Protein AF-A0A2V8XIR8-F1 (afdb_monomer_lite)

Foldseek 3Di:
DDLVCQPDPVLVVLLVLQVLCVVLPHEAEEDQQPDPVCQVVSCVSNVHHHPPDQDPDAYEYEYEAQAWEDFQPDPPPDDHSHYDYLVNVVVCCVPNVHQKYKTKHNNDDPDDPDDPQVRVVRSQVVCVVVQKFWKWQADNTIMIMIGNDPVSVVVSVVSVVVVPDDPVRMGGDPD

Sequence (175 aa):
MDEQWLGDSYDLVKRFWKKSLEPVAPLYAHPRFVPSTIRTHYTAVTTIPILDTRPHGRVGVLIDPDTGIPLPDSTATRATTKYASLLFIIELNKELHPEYIICFDQSFHRKHELSKEERREKKMTFLRERGIHSFYYVSHAPFLFAAQTTHILVSVLGCLISQGIPKSRFQSLDI

Secondary structure (DSSP, 8-state):
--GGGTTSHHHHHHHHHHHHHTTT--EEE-TTTS-GGGHHHHHHHH---B-SSPPSS--EEEE--SSB---TTSS--S--SSB--HHHHHHHHHHH--SEEEEE-----TT-SS-HHHHHHHHHHHHHTTT-EEEEE-SSS-EEEEESSHHHHHHHHHHHHHTT--GGGEEES--

pLDDT: mean 91.26, std 10.07, range [51.97, 98.69]

Radius of gyration: 14.96 Å; chains: 1; bounding box: 37×34×37 Å

Structure (mmCIF, N/CA/C/O backbone):
data_AF-A0A2V8XIR8-F1
#
_entry.id   AF-A0A2V8XIR8-F1
#
loop_
_atom_site.group_PDB
_atom_site.id
_atom_site.type_symbol
_atom_site.label_atom_id
_atom_site.label_alt_id
_atom_site.label_comp_id
_atom_site.label_asym_id
_atom_site.label_entity_id
_atom_site.label_seq_id
_atom_site.pdbx_PDB_ins_code
_atom_site.Cartn_x
_atom_site.Cartn_y
_atom_site.Cartn_z
_atom_site.occupancy
_atom_site.B_iso_or_equiv
_atom_site.auth_seq_id
_atom_site.auth_comp_id
_atom_site.auth_asym_id
_atom_site.auth_atom_id
_atom_site.pdbx_PDB_model_num
ATOM 1 N N . MET A 1 1 ? 14.480 0.052 -5.065 1.00 76.19 1 MET A N 1
ATOM 2 C CA . MET A 1 1 ? 14.467 -1.360 -4.656 1.00 76.19 1 MET A CA 1
ATOM 3 C C . MET A 1 1 ? 15.618 -2.020 -5.371 1.00 76.19 1 MET A C 1
ATOM 5 O O . MET A 1 1 ? 15.839 -1.679 -6.529 1.00 76.19 1 MET A O 1
ATOM 9 N N . ASP A 1 2 ? 16.365 -2.881 -4.692 1.00 78.06 2 ASP A N 1
ATOM 10 C CA . ASP A 1 2 ? 17.508 -3.591 -5.274 1.00 78.06 2 ASP A CA 1
ATOM 11 C C . ASP A 1 2 ? 17.204 -5.092 -5.293 1.00 78.06 2 ASP A C 1
ATOM 13 O O . ASP A 1 2 ? 16.539 -5.596 -4.387 1.00 78.06 2 ASP A O 1
ATOM 17 N N . GLU A 1 3 ? 17.669 -5.786 -6.327 1.00 81.50 3 GLU A N 1
ATOM 18 C CA . GLU A 1 3 ? 17.442 -7.214 -6.543 1.00 81.50 3 GLU A CA 1
ATOM 19 C C . GLU A 1 3 ? 17.977 -8.063 -5.388 1.00 81.50 3 GLU A C 1
ATOM 21 O O . GLU A 1 3 ? 17.332 -9.031 -4.996 1.00 81.50 3 GLU A O 1
ATOM 26 N N . GLN A 1 4 ? 19.094 -7.655 -4.777 1.00 85.50 4 GLN A N 1
ATOM 27 C CA . GLN A 1 4 ? 19.703 -8.374 -3.651 1.00 85.50 4 GLN A CA 1
ATOM 28 C C . GLN A 1 4 ? 18.807 -8.472 -2.402 1.00 85.50 4 GLN A C 1
ATOM 30 O O . GLN A 1 4 ? 19.089 -9.272 -1.513 1.00 85.50 4 GLN A O 1
ATOM 35 N N . TRP A 1 5 ? 17.756 -7.648 -2.309 1.00 83.06 5 TRP A N 1
ATOM 36 C CA . TRP A 1 5 ? 16.808 -7.653 -1.190 1.00 83.06 5 TRP A CA 1
ATOM 37 C C . TRP A 1 5 ? 15.519 -8.423 -1.496 1.00 83.06 5 TRP A C 1
ATOM 39 O O . TRP A 1 5 ? 14.693 -8.586 -0.601 1.00 83.06 5 TRP A O 1
ATOM 49 N N . LEU A 1 6 ? 15.329 -8.889 -2.736 1.00 89.25 6 LEU A N 1
ATOM 50 C CA . LEU A 1 6 ? 14.14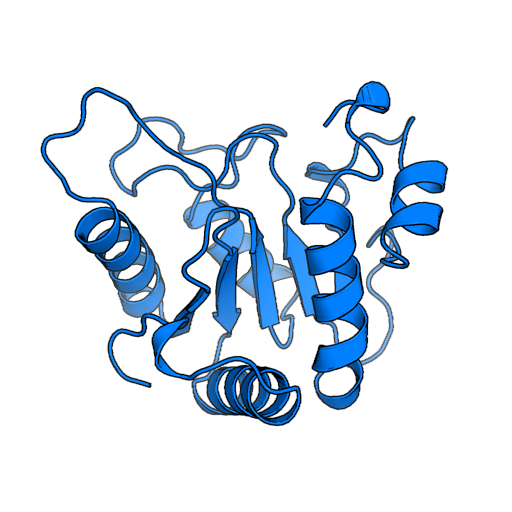8 -9.669 -3.095 1.00 89.25 6 LEU A CA 1
ATOM 51 C C . LEU A 1 6 ? 14.144 -11.021 -2.375 1.00 89.25 6 LEU A C 1
ATOM 53 O O . LEU A 1 6 ? 15.164 -11.700 -2.268 1.00 89.25 6 LEU A O 1
ATOM 57 N N . GLY A 1 7 ? 12.962 -11.437 -1.930 1.00 86.88 7 GLY A N 1
ATOM 58 C CA . GLY A 1 7 ? 12.768 -12.680 -1.182 1.00 86.88 7 GLY A CA 1
ATOM 59 C C . GLY A 1 7 ? 12.953 -12.526 0.324 1.00 86.88 7 GLY A C 1
ATOM 60 O O . GLY A 1 7 ? 12.976 -13.528 1.041 1.00 86.88 7 GLY A O 1
ATOM 61 N N . ASP A 1 8 ? 13.060 -11.292 0.817 1.00 88.88 8 ASP A N 1
ATOM 62 C CA . ASP A 1 8 ? 13.049 -11.025 2.245 1.00 88.88 8 ASP A CA 1
ATOM 63 C C . ASP A 1 8 ? 11.673 -11.306 2.883 1.00 88.88 8 ASP A C 1
ATOM 65 O O . ASP A 1 8 ? 10.675 -11.657 2.240 1.00 88.88 8 ASP A O 1
ATOM 69 N N . SER A 1 9 ? 11.607 -11.143 4.205 1.00 87.31 9 SER A N 1
ATOM 70 C CA . SER A 1 9 ? 10.359 -11.357 4.937 1.00 87.31 9 SER A CA 1
ATOM 71 C C . SER A 1 9 ? 9.222 -10.428 4.493 1.00 87.31 9 SER A C 1
ATOM 73 O O . SER A 1 9 ? 8.061 -10.795 4.651 1.00 87.31 9 SER A O 1
ATOM 75 N N . TYR A 1 10 ? 9.510 -9.248 3.936 1.00 89.81 10 TYR A N 1
ATOM 76 C CA . TYR A 1 10 ? 8.494 -8.275 3.536 1.00 89.81 10 TYR A CA 1
ATOM 77 C C . TYR A 1 10 ? 7.816 -8.689 2.237 1.00 89.81 10 TYR A C 1
ATOM 79 O O . TYR A 1 10 ? 6.605 -8.510 2.103 1.00 89.81 10 TYR A O 1
ATOM 87 N N . ASP A 1 11 ? 8.544 -9.317 1.320 1.00 92.88 11 ASP A N 1
ATOM 88 C CA . ASP A 1 11 ? 7.971 -9.853 0.087 1.00 92.88 11 ASP A CA 1
ATOM 89 C C . ASP A 1 11 ? 6.980 -10.996 0.343 1.00 92.88 11 ASP A C 1
ATOM 91 O O . ASP A 1 11 ? 5.950 -11.093 -0.333 1.00 92.88 11 ASP A O 1
ATOM 95 N N . LEU A 1 12 ? 7.214 -11.809 1.379 1.00 92.50 12 LEU A N 1
ATOM 96 C CA . LEU A 1 12 ? 6.242 -12.813 1.826 1.00 92.50 12 LEU A CA 1
ATOM 97 C C . LEU A 1 12 ? 4.957 -12.165 2.355 1.00 92.50 12 LEU A C 1
ATOM 99 O O . LEU A 1 12 ? 3.859 -12.651 2.069 1.00 92.50 12 LEU A O 1
ATOM 103 N N . VAL A 1 13 ? 5.072 -11.043 3.072 1.00 95.25 13 VAL A N 1
ATOM 104 C CA . VAL A 1 13 ? 3.907 -10.269 3.525 1.00 95.25 13 VAL A CA 1
ATOM 105 C C . VAL A 1 13 ? 3.152 -9.688 2.321 1.00 95.25 13 VAL A C 1
ATOM 107 O O . VAL A 1 13 ? 1.929 -9.800 2.260 1.00 95.25 13 VAL A O 1
ATOM 110 N N . LYS A 1 14 ? 3.848 -9.144 1.314 1.00 96.38 14 LYS A N 1
ATOM 111 C CA . LYS A 1 14 ? 3.224 -8.639 0.074 1.00 96.38 14 LYS A CA 1
ATOM 112 C C . LYS A 1 14 ? 2.462 -9.743 -0.663 1.00 96.38 14 LYS A C 1
ATOM 114 O O . LYS A 1 14 ? 1.309 -9.547 -1.049 1.00 96.38 14 LYS A O 1
ATOM 119 N N . ARG A 1 15 ? 3.059 -10.932 -0.789 1.00 96.75 15 ARG A N 1
ATOM 120 C CA . ARG A 1 15 ? 2.397 -12.114 -1.364 1.00 96.75 15 ARG A CA 1
ATOM 121 C C . ARG A 1 15 ? 1.148 -12.509 -0.581 1.00 96.75 15 ARG A C 1
ATOM 123 O O . ARG A 1 15 ? 0.122 -12.845 -1.176 1.00 96.75 15 ARG A O 1
ATOM 130 N N . PHE A 1 16 ? 1.215 -12.446 0.745 1.00 97.06 16 PHE A N 1
ATOM 131 C CA . PHE A 1 16 ? 0.061 -12.678 1.601 1.00 97.06 16 PHE A CA 1
ATOM 132 C C . PHE A 1 16 ? -1.039 -11.627 1.379 1.00 97.06 16 PHE A C 1
ATOM 134 O O . PHE A 1 16 ? -2.199 -12.014 1.242 1.00 97.06 16 PHE A O 1
ATOM 141 N N . TRP A 1 17 ? -0.710 -10.335 1.253 1.00 97.75 17 TRP A N 1
ATOM 142 C CA . TRP A 1 17 ? -1.689 -9.291 0.911 1.00 97.75 17 TRP A CA 1
ATOM 143 C C . TRP A 1 17 ? -2.385 -9.573 -0.414 1.00 97.75 17 TRP A C 1
ATOM 145 O O . TRP A 1 17 ? -3.612 -9.544 -0.475 1.00 97.75 17 TRP A O 1
ATOM 155 N N . LYS A 1 18 ? -1.613 -9.914 -1.452 1.00 97.88 18 LYS A N 1
ATOM 156 C CA . LYS A 1 18 ? -2.143 -10.261 -2.775 1.00 97.88 18 LYS A CA 1
ATOM 157 C C . LYS A 1 18 ? -3.171 -11.382 -2.695 1.00 97.88 18 LYS A C 1
ATOM 159 O O . LYS A 1 18 ? -4.246 -11.257 -3.268 1.00 97.88 18 LYS A O 1
ATOM 164 N N . LYS A 1 19 ? -2.848 -12.467 -1.987 1.00 97.88 19 LYS A N 1
ATOM 165 C CA . LYS A 1 19 ? -3.747 -13.620 -1.843 1.00 97.88 19 LYS A CA 1
ATOM 166 C C . LYS A 1 19 ? -4.978 -13.286 -0.998 1.00 97.88 19 LYS A C 1
ATOM 168 O O . LYS A 1 19 ? -6.088 -13.659 -1.351 1.00 97.88 19 LYS A O 1
ATOM 173 N N . SER A 1 20 ? -4.782 -12.590 0.117 1.00 97.94 20 SER A N 1
ATOM 174 C CA . SER A 1 20 ? -5.845 -12.336 1.098 1.00 97.94 20 SER A CA 1
ATOM 175 C C . SER A 1 20 ? -6.906 -11.361 0.596 1.00 97.94 20 SER A C 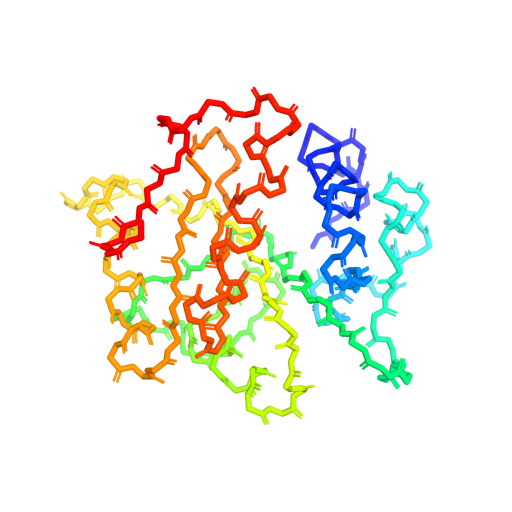1
ATOM 177 O O . SER A 1 20 ? -8.041 -11.404 1.061 1.00 97.94 20 SER A O 1
ATOM 179 N N . LEU A 1 21 ? -6.538 -10.473 -0.330 1.00 98.31 21 LEU A N 1
ATOM 180 C CA . LEU A 1 21 ? -7.400 -9.393 -0.815 1.00 98.31 21 LEU A CA 1
ATOM 181 C C . LEU A 1 21 ? -7.953 -9.628 -2.223 1.00 98.31 21 LEU A C 1
ATOM 183 O O . LEU A 1 21 ? -8.727 -8.808 -2.712 1.00 98.31 21 LEU A O 1
ATOM 187 N N . GLU A 1 22 ? -7.642 -10.774 -2.833 1.00 96.56 22 GLU A N 1
ATOM 188 C CA . GLU A 1 22 ? -8.189 -11.204 -4.124 1.00 96.56 22 GLU A CA 1
ATOM 189 C C . GLU A 1 22 ? -9.732 -11.131 -4.199 1.00 96.56 22 GLU A C 1
ATOM 191 O O . GLU A 1 22 ? -10.236 -10.665 -5.224 1.00 96.56 22 GLU A O 1
ATOM 196 N N . PRO A 1 23 ? -10.505 -11.462 -3.137 1.00 96.81 23 PRO A N 1
ATOM 197 C CA . PRO A 1 23 ? -11.962 -11.285 -3.151 1.00 96.81 23 PRO A CA 1
ATOM 198 C C . PRO A 1 23 ? -12.439 -9.824 -3.255 1.00 96.81 23 PRO A C 1
ATOM 200 O O . PRO A 1 23 ? -13.557 -9.575 -3.714 1.00 96.81 23 PRO A O 1
ATOM 203 N N . VAL A 1 24 ? -11.621 -8.855 -2.825 1.00 97.50 24 VAL A N 1
ATOM 204 C CA . VAL A 1 24 ? -11.939 -7.418 -2.895 1.00 97.50 24 VAL A CA 1
ATOM 205 C C . VAL A 1 24 ? -11.581 -6.884 -4.280 1.00 97.50 24 VAL A C 1
ATOM 207 O O . VAL A 1 24 ? -12.450 -6.383 -4.998 1.00 97.50 24 VAL A O 1
ATOM 210 N N . ALA A 1 25 ? -10.309 -7.022 -4.659 1.00 97.69 25 ALA A N 1
ATOM 211 C CA . ALA A 1 25 ? -9.795 -6.703 -5.983 1.00 97.69 25 ALA A CA 1
ATOM 212 C C . ALA A 1 25 ? -8.422 -7.365 -6.203 1.00 97.69 25 ALA A C 1
ATOM 214 O O . ALA A 1 25 ? -7.643 -7.489 -5.259 1.00 97.69 25 ALA A O 1
ATOM 215 N N . PRO A 1 26 ? -8.056 -7.725 -7.444 1.00 97.69 26 PRO A N 1
ATOM 216 C CA . PRO A 1 26 ? -6.693 -8.137 -7.758 1.00 97.69 26 PRO A CA 1
ATOM 217 C C . PRO A 1 26 ? -5.679 -7.019 -7.469 1.00 97.69 26 PRO A C 1
ATOM 219 O O . PRO A 1 26 ? -5.893 -5.863 -7.842 1.00 97.69 26 PRO A O 1
ATOM 222 N N . LEU A 1 27 ? -4.568 -7.371 -6.816 1.00 98.50 27 LEU A N 1
ATOM 223 C CA . LEU A 1 27 ? -3.508 -6.438 -6.427 1.00 98.50 27 LEU A CA 1
ATOM 224 C C . LEU A 1 27 ? -2.426 -6.328 -7.508 1.00 98.50 27 LEU A C 1
ATOM 226 O O . LEU A 1 27 ? -1.882 -7.346 -7.932 1.00 98.50 27 LEU A O 1
ATOM 230 N N . TYR A 1 28 ? -2.060 -5.098 -7.870 1.00 98.44 28 TYR A N 1
ATOM 231 C CA . TYR A 1 28 ? -0.972 -4.785 -8.801 1.00 98.44 28 TYR A CA 1
ATOM 232 C C . TYR A 1 28 ? 0.051 -3.848 -8.158 1.00 98.44 28 TYR A C 1
ATOM 234 O O . TYR A 1 28 ? -0.323 -2.949 -7.411 1.00 98.44 28 TYR A O 1
ATOM 242 N N . ALA A 1 29 ? 1.334 -4.004 -8.472 1.00 98.06 29 ALA A N 1
ATOM 243 C CA . ALA A 1 29 ? 2.383 -3.106 -8.000 1.00 98.06 29 ALA A CA 1
ATOM 244 C C . ALA A 1 29 ? 2.537 -1.905 -8.936 1.00 98.06 29 ALA A C 1
ATOM 246 O O . ALA A 1 29 ? 2.596 -2.044 -10.160 1.00 98.06 29 ALA A O 1
ATOM 247 N N . HIS A 1 30 ? 2.627 -0.710 -8.360 1.00 97.12 30 HIS A N 1
ATOM 248 C CA . HIS A 1 30 ? 2.767 0.511 -9.131 1.00 97.12 30 HIS A CA 1
ATOM 249 C C . HIS A 1 30 ? 4.174 0.609 -9.763 1.00 97.12 30 HIS A C 1
ATOM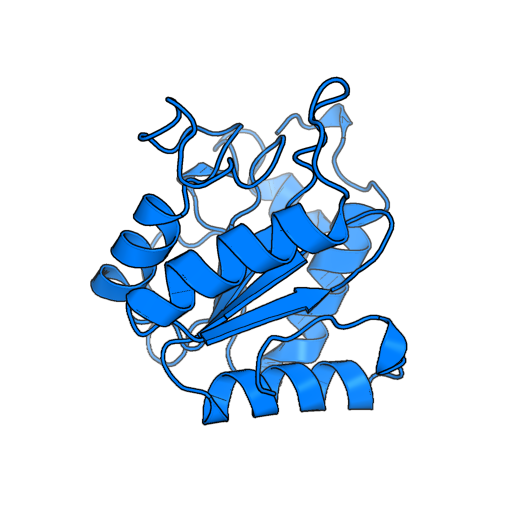 251 O O . HIS A 1 30 ? 5.177 0.598 -9.037 1.00 97.12 30 HIS A O 1
ATOM 257 N N . PRO A 1 31 ? 4.288 0.801 -11.094 1.00 95.62 31 PRO A N 1
ATOM 258 C CA . PRO A 1 31 ? 5.548 0.682 -11.837 1.00 95.62 31 PRO A CA 1
ATOM 259 C C . PRO A 1 31 ? 6.643 1.663 -11.404 1.00 95.62 31 PRO A C 1
ATOM 261 O O . PRO A 1 31 ? 7.823 1.389 -11.611 1.00 95.62 31 PRO A O 1
ATOM 264 N N . ARG A 1 32 ? 6.277 2.802 -10.797 1.00 93.94 32 ARG A N 1
ATOM 265 C CA . ARG A 1 32 ? 7.234 3.801 -10.281 1.00 93.94 32 ARG A CA 1
ATOM 266 C C . ARG A 1 32 ? 8.150 3.252 -9.183 1.00 93.94 32 ARG A C 1
ATOM 268 O O . ARG A 1 32 ? 9.264 3.744 -9.049 1.00 93.94 32 ARG A O 1
ATOM 275 N N . PHE A 1 33 ? 7.681 2.292 -8.389 1.00 94.19 33 PHE A N 1
ATOM 276 C CA . PHE A 1 33 ? 8.408 1.813 -7.207 1.00 94.19 33 PHE A CA 1
ATOM 277 C C . PHE A 1 33 ? 9.106 0.470 -7.438 1.00 94.19 33 PHE A C 1
ATOM 279 O O . PHE A 1 33 ? 9.898 0.043 -6.606 1.00 94.19 33 PHE A O 1
ATOM 286 N N . VAL A 1 34 ? 8.887 -0.148 -8.603 1.00 93.94 34 VAL A N 1
ATOM 287 C CA . VAL A 1 34 ? 9.554 -1.387 -9.012 1.00 93.94 34 VAL A CA 1
ATOM 288 C C . VAL A 1 34 ? 10.378 -1.115 -10.279 1.00 93.94 34 VAL A C 1
ATOM 290 O O . VAL A 1 34 ? 9.805 -1.030 -11.377 1.00 93.94 34 VAL A O 1
ATOM 293 N N . PRO A 1 35 ? 11.712 -0.946 -10.155 1.00 92.62 35 PRO A N 1
ATOM 294 C CA . PRO A 1 35 ? 12.602 -0.718 -11.291 1.00 92.62 35 PRO A CA 1
ATOM 295 C C . PRO A 1 35 ? 12.409 -1.760 -12.391 1.00 92.62 35 PRO A C 1
ATOM 297 O O . PRO A 1 35 ? 12.274 -2.948 -12.104 1.00 92.62 35 PRO A O 1
ATOM 300 N N . SER A 1 36 ? 12.415 -1.325 -13.655 1.00 94.06 36 SER A N 1
ATOM 301 C CA . SER A 1 36 ? 12.148 -2.195 -14.811 1.00 94.06 36 SER A CA 1
ATOM 302 C C . SER A 1 36 ? 13.054 -3.424 -14.862 1.00 94.06 36 SER A C 1
ATOM 304 O O . SER A 1 36 ? 12.586 -4.502 -15.215 1.00 94.06 36 SER A O 1
ATOM 306 N N . THR A 1 37 ? 14.310 -3.277 -14.438 1.00 94.25 37 THR A N 1
ATOM 307 C CA . THR A 1 37 ? 15.322 -4.339 -14.404 1.00 94.25 37 THR A CA 1
ATOM 308 C C . THR A 1 37 ? 14.970 -5.501 -13.477 1.00 94.25 37 THR A C 1
ATOM 310 O O . THR A 1 37 ? 15.433 -6.607 -13.723 1.00 94.25 37 THR A O 1
ATOM 313 N N . ILE A 1 38 ? 14.136 -5.285 -12.451 1.00 93.94 38 ILE A N 1
ATOM 314 C CA . ILE A 1 38 ? 13.822 -6.310 -11.440 1.00 93.94 38 ILE A CA 1
ATOM 315 C C . ILE A 1 38 ? 12.373 -6.806 -11.489 1.00 93.94 38 ILE A C 1
ATOM 317 O O . ILE A 1 38 ? 12.003 -7.683 -10.715 1.00 93.94 38 ILE A O 1
ATOM 321 N N . ARG A 1 39 ? 11.525 -6.265 -12.374 1.00 95.62 39 ARG A N 1
ATOM 322 C CA . ARG A 1 39 ? 10.074 -6.547 -12.388 1.00 95.62 39 ARG A CA 1
ATOM 323 C C . ARG A 1 39 ? 9.737 -8.029 -12.520 1.00 95.62 39 ARG A C 1
ATOM 325 O O . ARG A 1 39 ? 8.804 -8.492 -11.866 1.00 95.62 39 ARG A O 1
ATOM 332 N N . THR A 1 40 ? 10.494 -8.767 -13.331 1.00 95.69 40 THR A N 1
ATOM 333 C CA . THR A 1 40 ? 10.305 -10.213 -13.512 1.00 95.69 40 THR A CA 1
ATOM 334 C C . THR A 1 40 ? 10.556 -10.965 -12.206 1.00 95.69 40 THR A C 1
ATOM 336 O O . THR A 1 40 ? 9.688 -11.714 -11.762 1.00 95.69 40 THR A O 1
ATOM 339 N N . HIS A 1 41 ? 11.689 -10.714 -11.543 1.00 95.88 41 HIS A N 1
ATOM 340 C CA . HIS A 1 41 ? 12.019 -11.340 -10.260 1.00 95.88 41 HIS A CA 1
ATOM 341 C C . HIS A 1 41 ? 11.066 -10.898 -9.145 1.00 95.88 41 HIS A C 1
ATOM 343 O O . HIS A 1 41 ? 10.555 -11.737 -8.406 1.00 95.88 41 HIS A O 1
ATOM 349 N N . TYR A 1 42 ? 10.730 -9.607 -9.086 1.00 96.19 42 TYR A N 1
ATOM 350 C CA . TYR A 1 42 ? 9.738 -9.069 -8.157 1.00 96.19 42 TYR A CA 1
ATOM 351 C C . TYR A 1 42 ? 8.394 -9.794 -8.281 1.00 96.19 42 TYR A C 1
ATOM 353 O O . TYR A 1 42 ? 7.834 -10.256 -7.285 1.00 96.19 42 TYR A O 1
ATOM 361 N N . THR A 1 43 ? 7.890 -9.936 -9.510 1.00 97.06 43 THR A N 1
ATOM 362 C CA . THR A 1 43 ? 6.622 -10.621 -9.785 1.00 97.06 43 THR A CA 1
ATOM 363 C C . THR A 1 43 ? 6.719 -12.104 -9.436 1.00 97.06 43 THR A C 1
ATOM 365 O O . THR A 1 43 ? 5.785 -12.649 -8.858 1.00 97.06 43 THR A O 1
ATOM 368 N N . ALA A 1 44 ? 7.842 -12.766 -9.727 1.00 96.00 44 ALA A N 1
ATOM 369 C CA . ALA A 1 44 ? 8.038 -14.176 -9.393 1.00 96.00 44 ALA A CA 1
ATOM 370 C C . ALA A 1 44 ? 8.006 -14.429 -7.873 1.00 96.00 44 ALA A C 1
ATOM 372 O O . ALA A 1 44 ? 7.376 -15.386 -7.419 1.00 96.00 44 ALA A O 1
ATOM 373 N N . VAL A 1 45 ? 8.632 -13.553 -7.081 1.00 95.31 45 VAL A N 1
ATOM 374 C CA . VAL A 1 45 ? 8.695 -13.675 -5.616 1.00 95.31 45 VAL A CA 1
ATOM 375 C C . VAL A 1 45 ? 7.362 -13.297 -4.965 1.00 95.31 45 VAL A C 1
ATOM 377 O O . VAL A 1 45 ? 6.786 -14.077 -4.198 1.00 95.31 45 VAL A O 1
ATOM 380 N N . THR A 1 46 ? 6.849 -12.104 -5.273 1.00 96.62 46 THR A N 1
ATOM 381 C CA . THR A 1 46 ? 5.658 -11.541 -4.614 1.00 96.62 46 THR A CA 1
ATOM 382 C C . THR A 1 46 ? 4.354 -12.081 -5.190 1.00 96.62 46 THR A C 1
ATOM 384 O O . THR A 1 46 ? 3.315 -12.024 -4.535 1.00 96.62 46 THR A O 1
ATOM 387 N N . THR A 1 47 ? 4.383 -12.623 -6.411 1.00 97.56 47 THR A N 1
ATOM 388 C CA . THR A 1 47 ? 3.212 -12.971 -7.237 1.00 97.56 47 THR A CA 1
ATOM 389 C C . THR A 1 47 ? 2.329 -11.774 -7.614 1.00 97.56 47 THR A C 1
ATOM 391 O O . THR A 1 47 ? 1.200 -11.967 -8.070 1.00 97.56 47 THR A O 1
ATOM 394 N N . ILE A 1 48 ? 2.823 -10.546 -7.417 1.00 98.00 48 ILE A N 1
ATOM 395 C CA . ILE A 1 48 ? 2.111 -9.303 -7.718 1.00 98.00 48 ILE A CA 1
ATOM 396 C C . ILE A 1 48 ? 2.529 -8.815 -9.112 1.00 98.00 48 ILE A C 1
ATOM 398 O O . ILE A 1 48 ? 3.695 -8.466 -9.296 1.00 98.00 48 ILE A O 1
ATOM 402 N N . PRO A 1 49 ? 1.609 -8.764 -10.091 1.00 97.50 49 PRO A N 1
ATOM 403 C CA . PRO A 1 49 ? 1.898 -8.207 -11.409 1.00 97.50 49 PRO A CA 1
ATOM 404 C C . PRO A 1 49 ? 2.144 -6.692 -11.354 1.00 97.50 49 PRO A C 1
ATOM 406 O O . PRO A 1 49 ? 1.598 -5.984 -10.505 1.00 97.50 49 PRO A O 1
ATOM 409 N N . ILE A 1 50 ? 2.933 -6.177 -12.298 1.00 97.69 50 ILE A N 1
ATOM 410 C CA . ILE A 1 50 ? 3.177 -4.737 -12.450 1.00 97.69 50 ILE A CA 1
ATOM 411 C C . ILE A 1 50 ? 2.011 -4.078 -13.191 1.00 97.69 50 ILE A C 1
ATOM 413 O O . ILE A 1 50 ? 1.528 -4.596 -14.197 1.00 97.69 50 ILE A O 1
ATOM 417 N N . LEU A 1 51 ? 1.569 -2.915 -12.709 1.00 96.44 51 LEU A N 1
ATOM 418 C CA . LEU A 1 51 ? 0.504 -2.128 -13.329 1.00 96.44 51 LEU A CA 1
ATOM 419 C C . LEU A 1 51 ? 1.031 -1.304 -14.516 1.00 96.44 51 LEU A C 1
ATOM 421 O O . LEU A 1 51 ? 1.111 -0.080 -14.441 1.00 96.44 51 LEU A O 1
ATOM 425 N N . ASP A 1 52 ? 1.417 -1.968 -15.605 1.00 89.44 52 ASP A N 1
ATOM 426 C CA . ASP A 1 52 ? 1.873 -1.286 -16.828 1.00 89.44 52 ASP A CA 1
ATOM 427 C C . ASP A 1 52 ? 0.709 -0.723 -17.654 1.00 89.44 52 ASP A C 1
ATOM 429 O O . ASP A 1 52 ? 0.818 0.327 -18.283 1.00 89.44 52 ASP A O 1
ATOM 433 N N . THR A 1 53 ? -0.433 -1.406 -17.641 1.00 87.94 53 THR A N 1
ATOM 434 C CA . THR A 1 53 ? -1.680 -0.950 -18.262 1.00 87.94 53 THR A CA 1
ATOM 435 C C . THR A 1 53 ? -2.819 -1.225 -17.294 1.00 87.94 53 THR A C 1
ATOM 437 O O . THR A 1 53 ? -2.842 -2.281 -16.661 1.00 87.94 53 THR A O 1
ATOM 440 N N . ARG A 1 54 ? -3.757 -0.280 -17.142 1.00 86.12 54 ARG A N 1
ATOM 441 C CA . ARG A 1 54 ? -4.894 -0.460 -16.229 1.00 86.12 54 ARG A CA 1
ATOM 442 C C . ARG A 1 54 ? -5.781 -1.600 -16.749 1.00 86.12 54 ARG A C 1
ATOM 444 O O . ARG A 1 54 ? -6.336 -1.459 -17.840 1.00 86.12 54 ARG A O 1
ATOM 451 N N . PRO A 1 55 ? -5.927 -2.709 -16.006 1.00 88.19 55 PRO A N 1
ATOM 452 C CA . PRO A 1 55 ? -6.781 -3.811 -16.422 1.00 88.19 55 PRO A CA 1
ATOM 453 C C . PRO A 1 55 ? -8.257 -3.412 -16.316 1.00 88.19 55 PRO A C 1
ATOM 455 O O . PRO A 1 55 ? -8.621 -2.449 -15.633 1.00 88.19 55 PRO A O 1
ATOM 458 N N . HIS A 1 56 ? -9.123 -4.171 -16.984 1.00 88.19 56 HIS A N 1
ATOM 459 C CA . HIS A 1 56 ? -10.565 -4.003 -16.842 1.00 88.19 56 HIS A CA 1
ATOM 460 C C . HIS A 1 56 ? -11.040 -4.465 -15.457 1.00 88.19 56 HIS A C 1
ATOM 462 O O . HIS A 1 56 ? -10.584 -5.482 -14.937 1.00 88.19 56 HIS A O 1
ATOM 468 N N . GLY A 1 57 ? -12.010 -3.744 -14.892 1.00 91.94 57 GLY A N 1
ATOM 469 C CA . GLY A 1 57 ? -12.640 -4.090 -13.620 1.00 91.94 57 GLY A CA 1
ATOM 470 C C . GLY A 1 57 ? -11.968 -3.466 -12.396 1.00 91.94 57 GLY A C 1
ATOM 471 O O . GLY A 1 57 ? -11.378 -2.388 -12.466 1.00 91.94 57 GLY A O 1
ATOM 472 N N . ARG A 1 58 ? -12.139 -4.137 -11.253 1.00 95.62 58 ARG A N 1
ATOM 473 C CA . ARG A 1 58 ? -11.663 -3.692 -9.938 1.00 95.62 58 ARG A CA 1
ATOM 474 C C . ARG A 1 58 ? -10.161 -3.911 -9.811 1.00 95.62 58 ARG A C 1
ATOM 476 O O . ARG A 1 58 ? -9.658 -4.947 -10.236 1.00 95.62 58 ARG A O 1
ATOM 483 N N . VAL A 1 59 ? -9.460 -2.964 -9.191 1.00 97.12 59 VAL A N 1
ATOM 484 C CA . VAL A 1 59 ? -8.009 -3.047 -8.971 1.00 97.12 59 VAL A CA 1
ATOM 485 C C . VAL A 1 59 ? -7.633 -2.575 -7.576 1.00 97.12 59 VAL A C 1
ATOM 487 O O . VAL A 1 59 ? -8.131 -1.556 -7.107 1.00 97.12 59 VAL A O 1
ATOM 490 N N . GLY A 1 60 ? -6.728 -3.302 -6.931 1.00 98.31 60 GLY A N 1
ATOM 491 C CA . GLY A 1 60 ? -5.951 -2.822 -5.796 1.00 98.31 60 GLY A CA 1
ATOM 492 C C . GLY A 1 60 ? -4.557 -2.408 -6.262 1.00 98.31 60 GLY A C 1
ATOM 493 O O . GLY A 1 60 ? -4.005 -3.017 -7.182 1.00 98.31 60 GLY A O 1
ATOM 494 N N . VAL A 1 61 ? -3.964 -1.396 -5.628 1.00 98.50 61 VAL A N 1
ATOM 495 C CA . VAL A 1 61 ? -2.617 -0.921 -5.985 1.00 98.50 61 VAL A CA 1
ATOM 496 C C . VAL A 1 61 ? -1.669 -1.002 -4.796 1.00 98.50 61 VAL A C 1
ATOM 498 O O . VAL A 1 61 ? -1.942 -0.454 -3.734 1.00 98.50 61 VAL A O 1
ATOM 501 N N . LEU A 1 62 ? -0.528 -1.657 -4.986 1.00 98.50 62 LEU A N 1
ATOM 502 C CA . LEU A 1 62 ? 0.595 -1.670 -4.060 1.00 98.50 62 LEU A CA 1
ATOM 503 C C . LEU A 1 62 ? 1.612 -0.595 -4.461 1.00 98.50 62 LEU A C 1
ATOM 505 O O . LEU A 1 62 ? 2.123 -0.575 -5.581 1.00 98.50 62 LEU A O 1
ATOM 509 N N . ILE A 1 63 ? 1.941 0.268 -3.512 1.00 97.50 63 ILE A N 1
ATOM 510 C CA . ILE A 1 63 ? 3.030 1.234 -3.567 1.00 97.50 63 ILE A CA 1
ATOM 511 C C . ILE A 1 63 ? 4.146 0.709 -2.660 1.00 97.50 63 ILE A C 1
ATOM 513 O O . ILE A 1 63 ? 3.961 0.566 -1.452 1.00 97.50 63 ILE A O 1
ATOM 517 N N . ASP A 1 64 ? 5.301 0.408 -3.246 1.00 94.75 64 ASP A N 1
ATOM 518 C CA . ASP A 1 64 ? 6.382 -0.317 -2.565 1.00 94.75 64 ASP A CA 1
ATOM 519 C C . ASP A 1 64 ? 7.698 0.485 -2.541 1.00 94.75 64 ASP A C 1
ATOM 521 O O . ASP A 1 64 ? 8.675 0.102 -3.184 1.00 94.75 64 ASP A O 1
ATOM 525 N N . PRO A 1 65 ? 7.712 1.671 -1.903 1.00 92.69 65 PRO A N 1
ATOM 526 C CA . PRO A 1 65 ? 8.885 2.536 -1.873 1.00 92.69 65 PRO A CA 1
ATOM 527 C C . PRO A 1 65 ? 10.000 1.947 -1.000 1.00 92.69 65 PRO A C 1
ATOM 529 O O . PRO A 1 65 ? 9.724 1.284 -0.008 1.00 92.69 65 PRO A O 1
ATOM 532 N N . ASP A 1 66 ? 11.261 2.289 -1.279 1.00 86.88 66 ASP A N 1
ATOM 533 C CA . ASP A 1 66 ? 12.400 1.727 -0.519 1.00 86.88 66 ASP A CA 1
ATOM 534 C C . ASP A 1 66 ? 12.403 2.097 0.964 1.00 86.88 66 ASP A C 1
ATOM 536 O O . ASP A 1 66 ? 13.013 1.413 1.780 1.00 86.88 66 ASP A O 1
ATOM 540 N N . THR A 1 67 ? 11.801 3.231 1.321 1.00 86.56 67 THR A N 1
ATOM 541 C CA . THR A 1 67 ? 11.795 3.728 2.699 1.00 86.56 67 THR A CA 1
ATOM 542 C C . THR A 1 67 ? 10.390 3.848 3.253 1.00 86.56 67 THR A C 1
ATOM 544 O O . THR A 1 67 ? 10.148 3.408 4.369 1.00 86.56 67 THR A O 1
ATOM 547 N N . GLY A 1 68 ? 9.451 4.451 2.529 1.00 91.56 68 GLY A N 1
ATOM 548 C CA . GLY A 1 68 ? 8.078 4.563 3.014 1.00 91.56 68 GLY A CA 1
ATOM 549 C C . GLY A 1 68 ? 7.423 5.895 2.715 1.00 91.56 68 GLY A C 1
ATOM 550 O O . GLY A 1 68 ? 7.684 6.529 1.692 1.00 91.56 68 GLY A O 1
ATOM 551 N N . ILE A 1 69 ? 6.575 6.327 3.643 1.00 92.12 69 ILE A N 1
ATOM 552 C CA . ILE A 1 69 ? 5.734 7.510 3.485 1.00 92.12 69 ILE A CA 1
ATOM 553 C C . ILE A 1 69 ? 6.309 8.634 4.349 1.00 92.12 69 ILE A C 1
ATOM 555 O O . ILE A 1 69 ? 6.378 8.476 5.568 1.00 92.12 69 ILE A O 1
ATOM 559 N N . PRO A 1 70 ? 6.726 9.776 3.789 1.00 90.31 70 PRO A N 1
ATOM 560 C CA . PRO A 1 70 ? 7.148 10.922 4.587 1.00 90.31 70 PRO A CA 1
ATOM 561 C C . PRO A 1 70 ? 6.016 11.465 5.477 1.00 90.31 70 PRO A C 1
ATOM 563 O O . PRO A 1 70 ? 4.838 11.187 5.254 1.00 90.31 70 PRO A O 1
ATOM 566 N N . LEU A 1 71 ? 6.357 12.266 6.491 1.00 88.81 71 LEU A N 1
ATOM 567 C CA . LEU A 1 71 ? 5.339 13.043 7.211 1.00 88.81 71 LEU A CA 1
ATOM 568 C C . LEU A 1 71 ? 4.764 14.152 6.304 1.00 88.81 71 LEU A C 1
ATOM 570 O O . LEU A 1 71 ? 5.489 14.626 5.424 1.00 88.81 71 LEU A O 1
ATOM 574 N N . PRO A 1 72 ? 3.510 14.592 6.537 1.00 83.50 72 PRO A N 1
ATOM 575 C CA . PRO A 1 72 ? 2.866 15.655 5.759 1.00 83.50 72 PRO A CA 1
ATOM 576 C C . PRO A 1 72 ? 3.716 16.920 5.581 1.00 83.50 72 PRO A C 1
ATOM 578 O O . PRO A 1 72 ? 3.807 17.442 4.477 1.00 83.50 72 PRO A O 1
ATOM 581 N N . ASP A 1 73 ? 4.392 17.350 6.648 1.00 74.94 73 ASP A N 1
ATOM 582 C CA . ASP A 1 73 ? 5.172 18.597 6.682 1.00 74.94 73 ASP A CA 1
ATOM 583 C C . ASP A 1 73 ? 6.614 18.425 6.176 1.00 74.94 73 ASP A C 1
ATOM 585 O O . ASP A 1 73 ? 7.438 19.336 6.266 1.00 74.94 73 ASP A O 1
ATOM 589 N N . SER A 1 74 ? 6.970 17.236 5.684 1.00 66.56 74 SER A N 1
ATOM 590 C CA . SER A 1 74 ? 8.308 17.009 5.146 1.00 66.56 74 SER A CA 1
ATOM 591 C C . SER A 1 74 ? 8.478 17.705 3.794 1.00 66.56 74 SER A C 1
ATOM 593 O O . SER A 1 74 ? 7.569 17.745 2.966 1.00 66.56 74 SER A O 1
ATOM 595 N N . THR A 1 75 ? 9.691 18.179 3.514 1.00 59.59 75 THR A N 1
ATOM 596 C CA . THR A 1 75 ? 10.042 18.787 2.219 1.00 59.59 75 THR A CA 1
ATOM 597 C C . THR A 1 75 ? 9.988 17.799 1.044 1.00 59.59 75 THR A C 1
ATOM 599 O O . THR A 1 75 ? 10.095 18.206 -0.113 1.00 59.59 75 THR A O 1
ATOM 602 N N . ALA A 1 76 ? 9.779 16.503 1.311 1.00 60.25 76 ALA A N 1
ATOM 603 C CA . ALA A 1 76 ? 9.559 15.459 0.316 1.00 60.25 76 ALA A CA 1
ATOM 604 C C . ALA A 1 76 ? 8.128 15.525 -0.254 1.00 60.25 76 ALA A C 1
ATOM 606 O O . ALA A 1 76 ? 7.295 14.645 -0.040 1.00 60.25 76 ALA A O 1
ATOM 607 N N . THR A 1 77 ? 7.846 16.586 -1.009 1.00 58.25 77 THR A N 1
ATOM 608 C CA . THR A 1 77 ? 6.554 16.792 -1.681 1.00 58.25 77 THR A CA 1
ATOM 609 C C . THR A 1 77 ? 6.392 15.890 -2.907 1.00 58.25 77 THR A C 1
ATOM 611 O O . THR A 1 77 ? 5.290 15.420 -3.194 1.00 58.25 77 THR A O 1
ATOM 614 N N . ARG A 1 78 ? 7.495 15.580 -3.606 1.00 66.00 78 ARG A N 1
ATOM 615 C CA . ARG A 1 78 ? 7.508 14.717 -4.797 1.00 66.00 78 ARG A CA 1
ATOM 616 C C . ARG A 1 78 ? 7.805 13.262 -4.445 1.00 66.00 78 ARG A C 1
ATOM 618 O O . ARG A 1 78 ? 8.773 12.971 -3.744 1.00 66.00 78 ARG A O 1
ATOM 625 N N . ALA A 1 79 ? 7.013 12.345 -4.997 1.00 67.19 79 ALA A N 1
ATOM 626 C CA . ALA A 1 79 ? 7.296 10.920 -4.895 1.00 67.19 79 ALA A CA 1
ATOM 627 C C . ALA A 1 79 ? 8.566 10.540 -5.675 1.00 67.19 79 ALA A C 1
ATOM 629 O O . ALA A 1 79 ? 8.784 10.975 -6.806 1.00 67.19 79 ALA A O 1
ATOM 630 N N . THR A 1 80 ? 9.378 9.687 -5.060 1.00 80.88 80 THR A N 1
ATOM 631 C CA . THR A 1 80 ? 10.596 9.087 -5.617 1.00 80.88 80 THR A CA 1
ATOM 632 C C . THR A 1 80 ? 10.499 7.571 -5.466 1.00 80.88 80 THR A C 1
ATOM 634 O O . THR A 1 80 ? 9.619 7.080 -4.768 1.00 80.88 80 THR A O 1
ATOM 637 N N . THR A 1 81 ? 11.421 6.805 -6.045 1.00 75.44 81 THR A N 1
ATOM 638 C CA . THR A 1 81 ? 11.503 5.355 -5.779 1.00 75.44 81 THR A CA 1
ATOM 639 C C . THR A 1 81 ? 11.650 5.037 -4.284 1.00 75.44 81 THR A C 1
ATOM 641 O O . THR A 1 81 ? 11.185 4.000 -3.827 1.00 75.44 81 THR A O 1
ATOM 644 N N . LYS A 1 82 ? 12.245 5.948 -3.501 1.00 80.56 82 LYS A N 1
ATOM 645 C CA . LYS A 1 82 ? 12.454 5.779 -2.055 1.00 80.56 82 LYS A CA 1
ATOM 646 C C . LYS A 1 82 ? 11.267 6.192 -1.195 1.00 80.56 82 LYS A C 1
ATOM 648 O O . LYS A 1 82 ? 11.107 5.668 -0.095 1.00 80.56 82 LYS A O 1
ATOM 653 N N . TYR A 1 83 ? 10.460 7.135 -1.669 1.00 87.19 83 TYR A N 1
ATOM 654 C CA . TYR A 1 83 ? 9.404 7.753 -0.875 1.00 87.19 83 TYR A CA 1
ATOM 655 C C . TYR A 1 83 ? 8.122 7.915 -1.680 1.00 87.19 83 TYR A C 1
ATOM 657 O O . TYR A 1 83 ? 8.124 8.554 -2.733 1.00 87.19 83 TYR A O 1
ATOM 665 N N . ALA A 1 84 ? 7.014 7.425 -1.134 1.00 91.38 84 ALA A N 1
ATOM 666 C CA . ALA A 1 84 ? 5.677 7.717 -1.633 1.00 91.38 84 ALA A CA 1
ATOM 667 C C . ALA A 1 84 ? 5.061 8.829 -0.776 1.00 91.38 84 ALA A C 1
ATOM 669 O O . ALA A 1 84 ? 4.713 8.599 0.380 1.00 91.38 84 ALA A O 1
ATOM 670 N N . SER A 1 85 ? 4.969 10.053 -1.306 1.00 92.31 85 SER A N 1
ATOM 671 C CA . SER A 1 85 ? 4.326 11.150 -0.573 1.00 92.31 85 SER A CA 1
ATOM 672 C C . SER A 1 85 ? 2.824 10.894 -0.416 1.00 92.31 85 SER A C 1
ATOM 674 O O . SER A 1 85 ? 2.201 10.214 -1.233 1.00 92.31 85 SER A O 1
ATOM 676 N N . LEU A 1 86 ? 2.213 11.462 0.625 1.00 94.06 86 LEU A N 1
ATOM 677 C CA . LEU A 1 86 ? 0.761 11.363 0.812 1.00 94.06 86 LEU A CA 1
ATOM 678 C C . LEU A 1 86 ? -0.001 11.999 -0.358 1.00 94.06 86 LEU A C 1
ATOM 680 O O . LEU A 1 86 ? -1.018 11.465 -0.787 1.00 94.06 86 LEU A O 1
ATOM 684 N N . LEU A 1 87 ? 0.529 13.095 -0.917 1.00 93.56 87 LEU A N 1
ATOM 685 C CA . LEU A 1 87 ? -0.011 13.723 -2.125 1.00 93.56 87 LEU A CA 1
ATOM 686 C C . LEU A 1 87 ? -0.009 12.763 -3.317 1.00 93.56 87 LEU A C 1
ATOM 688 O O . LEU A 1 87 ? -1.020 12.669 -4.003 1.00 93.56 87 LEU A O 1
ATOM 692 N N . PHE A 1 88 ? 1.059 11.982 -3.498 1.00 94.62 88 PHE A N 1
ATOM 693 C CA . PHE A 1 88 ? 1.102 10.962 -4.543 1.00 94.62 88 PHE A CA 1
ATOM 694 C C . PHE A 1 88 ? 0.014 9.895 -4.359 1.00 94.62 88 PHE A C 1
ATOM 696 O O . PHE A 1 88 ? -0.616 9.504 -5.333 1.00 94.62 88 PHE A O 1
ATOM 703 N N . ILE A 1 89 ? -0.252 9.443 -3.126 1.00 96.06 89 ILE A N 1
ATOM 704 C CA . ILE A 1 89 ? -1.348 8.493 -2.849 1.00 96.06 89 ILE A CA 1
ATOM 705 C C . ILE A 1 89 ? -2.705 9.094 -3.250 1.00 96.06 89 ILE A C 1
ATOM 707 O O . ILE A 1 89 ? -3.537 8.405 -3.835 1.00 96.06 89 ILE A O 1
ATOM 711 N N . ILE A 1 90 ? -2.922 10.382 -2.970 1.00 96.00 90 ILE A N 1
ATOM 712 C CA . ILE A 1 90 ? -4.159 11.091 -3.322 1.00 96.00 90 ILE A CA 1
ATOM 713 C C . ILE A 1 90 ? -4.308 11.248 -4.837 1.00 96.00 90 ILE A C 1
ATOM 715 O O . ILE A 1 90 ? -5.387 10.997 -5.370 1.00 96.00 90 ILE A O 1
ATOM 719 N N . GLU A 1 91 ? -3.249 11.670 -5.525 1.00 95.62 91 GLU A N 1
ATOM 720 C CA . GLU A 1 91 ? -3.217 11.801 -6.986 1.00 95.62 91 GLU A CA 1
ATOM 721 C C . GLU A 1 91 ? -3.486 10.450 -7.651 1.00 95.62 91 GLU A C 1
ATOM 723 O O . GLU A 1 91 ? -4.401 10.336 -8.462 1.00 95.62 91 GLU A O 1
ATOM 728 N N . LEU A 1 92 ? -2.795 9.399 -7.206 1.00 95.19 92 LEU A N 1
ATOM 729 C CA . LEU A 1 92 ? -2.994 8.035 -7.685 1.00 95.19 92 LEU A CA 1
ATOM 730 C C . LEU A 1 92 ? -4.444 7.565 -7.510 1.00 95.19 92 LEU A C 1
ATOM 732 O O . LEU A 1 92 ? -5.018 6.969 -8.421 1.00 95.19 92 LEU A O 1
ATOM 736 N N . ASN A 1 93 ? -5.042 7.833 -6.346 1.00 96.00 93 ASN A N 1
ATOM 737 C CA . ASN A 1 93 ? -6.428 7.476 -6.067 1.00 96.00 93 ASN A CA 1
ATOM 738 C C . ASN A 1 93 ? -7.401 8.188 -7.024 1.00 96.00 93 ASN A C 1
ATOM 740 O O . ASN A 1 93 ? -8.333 7.560 -7.520 1.00 96.00 93 ASN A O 1
ATOM 744 N N . LYS A 1 94 ? -7.155 9.469 -7.330 1.00 95.12 94 LYS A N 1
ATOM 745 C CA . LYS A 1 94 ? -7.953 10.253 -8.288 1.00 95.12 94 LYS A CA 1
ATOM 746 C C . LYS A 1 94 ? -7.763 9.812 -9.736 1.00 95.12 94 LYS A C 1
ATOM 748 O O . LYS A 1 94 ? -8.696 9.902 -10.519 1.00 95.12 94 LYS A O 1
ATOM 753 N N . GLU A 1 95 ? -6.568 9.384 -10.121 1.00 93.56 95 GLU A N 1
ATOM 754 C CA . GLU A 1 95 ? -6.283 8.997 -11.505 1.00 93.56 95 GLU A CA 1
ATOM 755 C C . GLU A 1 95 ? -6.779 7.579 -11.803 1.00 93.56 95 GLU A C 1
ATOM 757 O O . GLU A 1 95 ? -7.486 7.345 -12.784 1.00 93.56 95 GLU A O 1
ATOM 762 N N . LEU A 1 96 ? -6.442 6.618 -10.941 1.00 93.56 96 LEU A N 1
ATOM 763 C CA . LEU A 1 96 ? -6.696 5.200 -11.200 1.00 93.56 96 LEU A CA 1
ATOM 764 C C . LEU A 1 96 ? -8.025 4.693 -10.644 1.00 93.56 96 LEU A C 1
ATOM 766 O O . LEU A 1 96 ? -8.483 3.636 -11.094 1.00 93.56 96 LEU A O 1
ATOM 770 N N . HIS A 1 97 ? -8.619 5.411 -9.687 1.00 95.44 97 HIS A N 1
ATOM 771 C CA . HIS A 1 97 ? -9.802 4.984 -8.936 1.00 95.44 97 HIS A CA 1
ATOM 772 C C . HIS A 1 97 ? -9.709 3.510 -8.488 1.00 95.44 97 HIS A C 1
ATOM 774 O O . HIS A 1 97 ? -10.544 2.695 -8.895 1.00 95.44 97 HIS A O 1
ATOM 780 N N . PRO A 1 98 ? -8.652 3.118 -7.749 1.00 97.50 98 PRO A N 1
ATOM 781 C CA . PRO A 1 98 ? -8.535 1.756 -7.250 1.00 97.50 98 PRO A CA 1
ATOM 782 C C . PRO A 1 98 ? -9.549 1.506 -6.126 1.00 97.50 98 PRO A C 1
ATOM 784 O O . PRO A 1 98 ? -9.950 2.429 -5.421 1.00 97.50 98 PRO A O 1
ATOM 787 N N . GLU A 1 99 ? -9.914 0.243 -5.908 1.00 97.94 99 GLU A N 1
ATOM 788 C CA . GLU A 1 99 ? -10.717 -0.159 -4.745 1.00 97.94 99 GLU A CA 1
ATOM 789 C C . GLU A 1 99 ? -9.961 0.154 -3.450 1.00 97.94 99 GLU A C 1
ATOM 791 O O . GLU A 1 99 ? -10.509 0.712 -2.500 1.00 97.94 99 GLU A O 1
ATOM 796 N N . TYR A 1 100 ? -8.668 -0.171 -3.427 1.00 98.56 100 TYR A N 1
ATOM 797 C CA . TYR A 1 100 ? -7.795 0.109 -2.299 1.00 98.56 100 TYR A CA 1
ATOM 798 C C . TYR A 1 100 ? -6.345 0.325 -2.740 1.00 98.56 100 TYR A C 1
ATOM 800 O O . TYR A 1 100 ? -5.891 -0.155 -3.783 1.00 98.56 100 TYR A O 1
ATOM 808 N N . ILE A 1 101 ? -5.599 1.026 -1.895 1.00 98.69 101 ILE A N 1
ATOM 809 C CA . ILE A 1 101 ? -4.164 1.257 -2.008 1.00 98.69 101 ILE A CA 1
ATOM 810 C C . ILE A 1 101 ? -3.491 0.659 -0.775 1.00 98.69 101 ILE A C 1
ATOM 812 O O . ILE A 1 101 ? -3.939 0.865 0.352 1.00 98.69 101 ILE A O 1
ATOM 816 N N . ILE A 1 102 ? -2.395 -0.060 -0.985 1.00 98.50 102 ILE A N 1
ATOM 817 C CA . ILE A 1 102 ? -1.489 -0.525 0.064 1.00 98.50 102 ILE A CA 1
ATOM 818 C C . ILE A 1 102 ? -0.167 0.198 -0.146 1.00 98.50 102 ILE A C 1
ATOM 820 O O . ILE A 1 102 ? 0.351 0.203 -1.257 1.00 98.50 102 ILE A O 1
ATOM 824 N N . CYS A 1 103 ? 0.405 0.788 0.894 1.00 97.94 103 CYS A N 1
ATOM 825 C CA . CYS A 1 103 ? 1.714 1.416 0.815 1.00 97.94 103 CYS A CA 1
ATOM 826 C C . CYS A 1 103 ? 2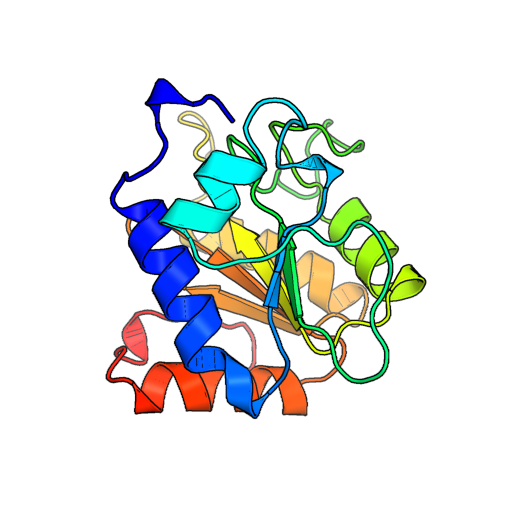.625 0.894 1.920 1.00 97.94 103 CYS A C 1
ATOM 828 O O . CYS A 1 103 ? 2.293 0.997 3.102 1.00 97.94 103 CYS A O 1
ATOM 830 N N . PHE A 1 104 ? 3.784 0.360 1.544 1.00 95.62 104 PHE A N 1
ATOM 831 C CA . PHE A 1 104 ? 4.827 0.018 2.506 1.00 95.62 104 PHE A CA 1
ATOM 832 C C . PHE A 1 104 ? 5.361 1.281 3.189 1.00 95.62 104 PHE A C 1
ATOM 834 O O . PHE A 1 104 ? 5.509 2.329 2.552 1.00 95.62 104 PHE A O 1
ATOM 841 N N . ASP A 1 105 ? 5.624 1.205 4.495 1.00 93.94 105 ASP A N 1
ATOM 842 C CA . ASP A 1 105 ? 6.047 2.362 5.275 1.00 93.94 105 ASP A CA 1
ATOM 843 C C . ASP A 1 105 ? 7.022 2.017 6.405 1.00 93.94 105 ASP A C 1
ATOM 845 O O . ASP A 1 105 ? 6.638 1.809 7.554 1.00 93.94 105 ASP A O 1
ATOM 849 N N . GLN A 1 106 ? 8.315 2.058 6.103 1.00 86.56 106 GLN A N 1
ATOM 850 C CA . GLN A 1 106 ? 9.402 1.982 7.081 1.00 86.56 106 GLN A CA 1
ATOM 851 C C . GLN A 1 106 ? 10.046 3.331 7.364 1.00 86.56 106 GLN A C 1
ATOM 853 O O . GLN A 1 106 ? 11.193 3.398 7.812 1.00 86.56 106 GLN A O 1
ATOM 858 N N . SER A 1 107 ? 9.329 4.430 7.131 1.00 78.19 107 SER A N 1
ATOM 859 C CA . SER A 1 107 ? 9.864 5.745 7.448 1.00 78.19 107 SER A CA 1
ATOM 860 C C . SER A 1 107 ? 10.129 5.816 8.959 1.00 78.19 107 SER A C 1
ATOM 862 O O . SER A 1 107 ? 9.242 6.051 9.776 1.00 78.19 107 SER A O 1
ATOM 864 N N . PHE A 1 108 ? 11.372 5.593 9.373 1.00 65.81 108 PHE A N 1
ATOM 865 C CA . PHE A 1 108 ? 11.841 5.718 10.746 1.00 65.81 108 PHE A CA 1
ATOM 866 C C . PHE A 1 108 ? 12.909 6.795 10.764 1.00 65.81 108 PHE A C 1
ATOM 868 O O . PHE A 1 108 ? 14.076 6.551 10.466 1.00 65.81 108 PHE A O 1
ATOM 875 N N . HIS A 1 109 ? 12.515 8.011 11.128 1.00 55.34 109 HIS A N 1
ATOM 876 C CA . HIS A 1 109 ? 13.498 9.040 11.412 1.00 55.34 109 HIS A CA 1
ATOM 877 C C . HIS A 1 109 ? 13.945 8.893 12.864 1.00 55.34 109 HIS A C 1
ATOM 879 O O . HIS A 1 109 ? 13.166 9.109 13.786 1.00 55.34 109 HIS A O 1
ATOM 885 N N . ARG A 1 110 ? 15.221 8.545 13.059 1.00 52.66 110 ARG A N 1
ATOM 886 C CA . ARG A 1 110 ? 15.867 8.346 14.372 1.00 52.66 110 ARG A CA 1
ATOM 887 C C . ARG A 1 110 ? 15.916 9.609 15.262 1.00 52.66 110 ARG A C 1
ATOM 889 O O . ARG A 1 110 ? 16.490 9.548 16.338 1.00 52.66 110 ARG A O 1
ATOM 896 N N . LYS A 1 111 ? 15.366 10.745 14.814 1.00 51.97 111 LYS A N 1
ATOM 897 C CA . LYS A 1 111 ? 15.453 12.065 15.470 1.00 51.97 111 LYS A CA 1
ATOM 898 C C . LYS A 1 111 ? 14.120 12.830 15.519 1.00 51.97 111 LYS A C 1
ATOM 900 O O . LYS A 1 111 ? 14.129 14.053 15.504 1.00 51.97 111 LYS A O 1
ATOM 905 N N . HIS A 1 112 ? 12.979 12.144 15.513 1.00 61.50 112 HIS A N 1
ATOM 906 C CA . HIS A 1 112 ? 11.691 12.820 15.702 1.00 61.50 112 HIS A CA 1
ATOM 907 C C . HIS A 1 112 ? 11.204 12.680 17.140 1.00 61.50 112 HIS A C 1
ATOM 909 O O . HIS A 1 112 ? 11.282 11.600 17.714 1.00 61.50 112 HIS A O 1
ATOM 915 N N . GLU A 1 113 ? 10.655 13.771 17.667 1.00 77.38 113 GLU A N 1
ATOM 916 C CA . GLU A 1 113 ? 9.983 13.844 18.972 1.00 77.38 113 GLU A CA 1
ATOM 917 C C . GLU A 1 113 ? 8.717 12.974 19.029 1.00 77.38 113 GLU A C 1
ATOM 919 O O . GLU A 1 113 ? 8.283 12.577 20.102 1.00 77.38 113 GLU A O 1
ATOM 924 N N . LEU A 1 114 ? 8.150 12.642 17.863 1.00 82.69 114 LEU A N 1
ATOM 925 C CA . LEU A 1 114 ? 6.925 11.859 17.740 1.00 82.69 114 LEU A CA 1
ATOM 926 C C . LEU A 1 114 ? 7.191 10.352 17.803 1.00 82.69 114 LEU A C 1
ATOM 928 O O . LEU A 1 114 ? 8.044 9.814 17.082 1.00 82.69 114 LEU A O 1
ATOM 932 N N . SER A 1 115 ? 6.359 9.653 18.567 1.00 89.00 115 SER A N 1
ATOM 933 C CA . SER A 1 115 ? 6.274 8.198 18.595 1.00 89.00 115 SER A CA 1
ATOM 934 C C . SER A 1 115 ? 5.877 7.614 17.231 1.00 89.00 115 SER A C 1
ATOM 936 O O . SER A 1 115 ? 5.369 8.285 16.329 1.00 89.00 115 SER A O 1
ATOM 938 N N . LYS A 1 116 ? 6.098 6.305 17.051 1.00 89.31 116 LYS A N 1
ATOM 939 C CA . LYS A 1 116 ? 5.690 5.602 15.819 1.00 89.31 116 LYS A CA 1
ATOM 940 C C . LYS A 1 116 ? 4.178 5.677 15.585 1.00 89.31 116 LYS A C 1
ATOM 942 O O . LYS A 1 116 ? 3.759 5.664 14.433 1.00 89.31 116 LYS A O 1
ATOM 947 N N . GLU A 1 117 ? 3.398 5.710 16.658 1.00 92.06 117 GLU A N 1
ATOM 948 C CA . GLU A 1 117 ? 1.940 5.784 16.633 1.00 92.06 117 GLU A CA 1
ATOM 949 C C . GLU A 1 117 ? 1.466 7.151 16.148 1.00 92.06 117 GLU A C 1
ATOM 951 O O . GLU A 1 117 ? 0.829 7.219 15.100 1.00 92.06 117 GLU A O 1
ATOM 956 N N . GLU A 1 118 ? 1.915 8.231 16.789 1.00 92.25 118 GLU A N 1
ATOM 957 C CA . GLU A 1 118 ? 1.576 9.611 16.407 1.00 92.25 118 GLU A CA 1
ATOM 958 C C . GLU A 1 118 ? 1.959 9.916 14.953 1.00 92.25 118 GLU A C 1
ATOM 960 O O . GLU A 1 118 ? 1.262 10.624 14.226 1.00 92.25 118 GLU A O 1
ATOM 965 N N . ARG A 1 119 ? 3.071 9.348 14.471 1.00 91.00 119 ARG A N 1
ATOM 966 C CA . ARG A 1 119 ? 3.492 9.506 13.071 1.00 91.00 119 ARG A CA 1
ATOM 967 C C . ARG A 1 119 ? 2.532 8.836 12.090 1.00 91.00 119 ARG A C 1
ATOM 969 O O . ARG A 1 119 ? 2.334 9.372 11.001 1.00 91.00 119 ARG A O 1
ATOM 976 N N . ARG A 1 120 ? 1.962 7.682 12.443 1.00 94.31 120 ARG A N 1
ATOM 977 C CA . ARG A 1 120 ? 0.933 7.012 11.632 1.00 94.31 120 ARG A CA 1
ATOM 978 C C . ARG A 1 120 ? -0.378 7.785 11.691 1.00 94.31 120 ARG A C 1
ATOM 980 O O . ARG A 1 120 ? -0.973 8.011 10.643 1.00 94.31 120 ARG A O 1
ATOM 987 N N . GLU A 1 121 ? -0.767 8.277 12.865 1.00 95.19 121 GLU A N 1
ATOM 988 C CA . GLU A 1 121 ? -1.964 9.113 13.029 1.00 95.19 121 GLU A CA 1
ATOM 989 C C . GLU A 1 121 ? -1.901 10.373 12.182 1.00 95.19 121 GLU A C 1
ATOM 991 O O . GLU A 1 121 ? -2.837 10.641 11.441 1.00 95.19 121 GLU A O 1
ATOM 996 N N . LYS A 1 122 ? -0.779 11.104 12.188 1.00 94.69 122 LYS A N 1
ATOM 997 C CA . LYS A 1 122 ? -0.619 12.291 11.333 1.00 94.69 122 LYS A CA 1
ATOM 998 C C . LYS A 1 122 ? -0.842 11.985 9.851 1.00 94.69 122 LYS A C 1
ATOM 1000 O O . LYS A 1 122 ? -1.474 12.771 9.150 1.00 94.69 122 LYS A O 1
ATOM 1005 N N . LYS A 1 123 ? -0.346 10.843 9.367 1.00 95.44 123 LYS A N 1
ATOM 1006 C CA . LYS A 1 123 ? -0.533 10.412 7.972 1.00 95.44 123 LYS A CA 1
ATOM 1007 C C . LYS A 1 123 ? -1.987 10.043 7.686 1.00 95.44 123 LYS A C 1
ATOM 1009 O O . LYS A 1 123 ? -2.529 10.483 6.677 1.00 95.44 123 LYS A O 1
ATOM 1014 N N . MET A 1 124 ? -2.621 9.281 8.579 1.00 97.19 124 MET A N 1
ATOM 1015 C CA . MET A 1 124 ? -4.031 8.904 8.442 1.00 97.19 124 MET A CA 1
ATOM 1016 C C . MET A 1 124 ? -4.952 10.129 8.502 1.00 97.19 124 MET A C 1
ATOM 1018 O O . MET A 1 124 ? -5.851 10.253 7.676 1.00 97.19 124 MET A O 1
ATOM 1022 N N . THR A 1 125 ? -4.691 11.072 9.411 1.00 96.94 125 THR A N 1
ATOM 1023 C CA . THR A 1 125 ? -5.445 12.325 9.542 1.00 96.94 125 THR A CA 1
ATOM 1024 C C . THR A 1 125 ? -5.338 13.156 8.271 1.00 96.94 125 THR A C 1
ATOM 1026 O O . THR A 1 125 ? -6.359 13.572 7.732 1.00 96.94 125 THR A O 1
ATOM 1029 N N . PHE A 1 126 ? -4.129 13.308 7.723 1.00 96.19 126 PHE A N 1
ATOM 1030 C CA . PHE A 1 126 ? -3.915 14.038 6.473 1.00 96.19 126 PHE A CA 1
ATOM 1031 C C . PHE A 1 126 ? -4.701 13.450 5.289 1.00 96.19 126 PHE A C 1
ATOM 1033 O O . PHE A 1 126 ? -5.219 14.199 4.454 1.00 96.19 126 PHE A O 1
ATOM 1040 N N . LEU A 1 127 ? -4.781 12.116 5.199 1.00 96.81 127 LEU A N 1
ATOM 1041 C CA . LEU A 1 127 ? -5.574 11.423 4.179 1.00 96.81 127 LEU A CA 1
ATOM 1042 C C . LEU A 1 127 ? -7.075 11.602 4.419 1.00 96.81 127 LEU A C 1
ATOM 1044 O O . LEU A 1 127 ? -7.807 11.918 3.479 1.00 96.81 127 LEU A O 1
ATOM 1048 N N . ARG A 1 128 ? -7.523 11.482 5.673 1.00 96.69 128 ARG A N 1
ATOM 1049 C CA . ARG A 1 128 ? -8.929 11.634 6.066 1.00 96.69 128 ARG A CA 1
ATOM 1050 C C . ARG A 1 128 ? -9.463 13.026 5.747 1.00 96.69 128 ARG A C 1
ATOM 1052 O O . ARG A 1 128 ? -10.540 13.141 5.174 1.00 96.69 128 ARG A O 1
ATOM 1059 N N . GLU A 1 129 ? -8.690 14.071 6.034 1.00 96.06 129 GLU A N 1
ATOM 1060 C CA . GLU A 1 129 ? -9.010 15.464 5.671 1.00 96.06 129 GLU A CA 1
ATOM 1061 C C . GLU A 1 129 ? -9.220 15.664 4.163 1.00 96.06 129 GLU A C 1
ATOM 1063 O O . GLU A 1 129 ? -9.816 16.649 3.736 1.00 96.06 129 GLU A O 1
ATOM 1068 N N . ARG A 1 130 ? -8.735 14.728 3.342 1.00 95.75 130 ARG A N 1
ATOM 1069 C CA . ARG A 1 130 ? -8.853 14.734 1.880 1.00 95.75 130 ARG A CA 1
ATOM 1070 C C . ARG A 1 130 ? -9.796 13.645 1.368 1.00 95.75 130 ARG A C 1
ATOM 1072 O O . ARG A 1 130 ? -9.775 13.327 0.181 1.00 95.75 130 ARG A O 1
ATOM 1079 N N . GLY A 1 131 ? -10.626 13.093 2.253 1.00 95.38 131 GLY A N 1
ATOM 1080 C CA . GLY A 1 131 ? -11.659 12.114 1.924 1.00 95.38 131 GLY A CA 1
ATOM 1081 C C . GLY A 1 131 ? -11.134 10.706 1.646 1.00 95.38 131 GLY A C 1
ATOM 1082 O O . GLY A 1 131 ? -11.851 9.916 1.042 1.00 95.38 131 GLY A O 1
ATOM 1083 N N . ILE A 1 132 ? -9.900 10.385 2.044 1.00 96.94 132 ILE A N 1
ATOM 1084 C CA . ILE A 1 132 ? -9.333 9.038 1.921 1.00 96.94 132 ILE A CA 1
ATOM 1085 C C . ILE A 1 132 ? -9.275 8.405 3.308 1.00 96.94 132 ILE A C 1
ATOM 1087 O O . ILE A 1 132 ? -8.584 8.884 4.208 1.00 96.94 132 ILE A O 1
ATOM 1091 N N . HIS A 1 133 ? -9.986 7.298 3.477 1.00 97.38 133 HIS A N 1
ATOM 1092 C CA . HIS A 1 133 ? -9.985 6.541 4.721 1.00 97.38 133 HIS A CA 1
ATOM 1093 C C . HIS A 1 133 ? -8.766 5.631 4.764 1.00 97.38 133 HIS A C 1
ATOM 1095 O O . HIS A 1 133 ? -8.333 5.126 3.727 1.00 97.38 133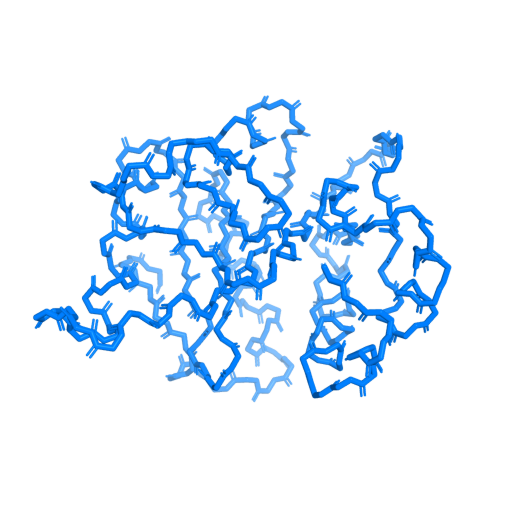 HIS A O 1
ATOM 1101 N N . SER A 1 134 ? -8.206 5.406 5.954 1.00 98.12 134 SER A N 1
ATOM 1102 C CA . SER A 1 134 ? -7.035 4.542 6.091 1.00 98.12 134 SER A CA 1
ATOM 1103 C C . SER A 1 134 ? -6.904 3.868 7.457 1.00 98.12 134 SER A C 1
ATOM 1105 O O . SER A 1 134 ? -7.447 4.339 8.456 1.00 98.12 134 SER A O 1
ATOM 1107 N N . PHE A 1 135 ? -6.168 2.757 7.476 1.00 98.00 135 PHE A N 1
ATOM 1108 C CA . PHE A 1 135 ? -5.617 2.136 8.679 1.00 98.00 135 PHE A CA 1
ATOM 1109 C C . PHE A 1 135 ? -4.182 1.680 8.418 1.00 98.00 135 PHE A C 1
ATOM 1111 O O . PHE A 1 135 ? -3.753 1.516 7.276 1.00 98.00 135 PHE A O 1
ATOM 1118 N N . TYR A 1 136 ? -3.442 1.419 9.485 1.00 97.94 136 TYR A N 1
ATOM 1119 C CA . TYR A 1 136 ? -2.127 0.805 9.425 1.00 97.94 136 TYR A CA 1
ATOM 1120 C C . TYR A 1 136 ? -2.150 -0.632 9.917 1.00 97.94 136 TYR A C 1
ATOM 1122 O O . TYR A 1 136 ? -2.698 -0.913 10.977 1.00 97.94 136 TYR A O 1
ATOM 1130 N N . TYR A 1 137 ? -1.457 -1.517 9.206 1.00 97.25 137 TYR A N 1
ATOM 1131 C CA . TYR A 1 137 ? -0.939 -2.755 9.777 1.00 97.25 137 TYR A CA 1
ATOM 1132 C C . TYR A 1 137 ? 0.366 -2.455 10.526 1.00 97.25 137 TYR A C 1
ATOM 1134 O O . TYR A 1 137 ? 1.353 -2.004 9.938 1.00 97.25 137 TYR A O 1
ATOM 1142 N N . VAL A 1 138 ? 0.367 -2.684 11.837 1.00 94.69 138 VAL A N 1
ATOM 1143 C CA . VAL A 1 138 ? 1.446 -2.355 12.769 1.00 94.69 138 VAL A CA 1
ATOM 1144 C C . VAL A 1 138 ? 2.294 -3.594 13.045 1.00 94.69 138 VAL A C 1
ATOM 1146 O O . VAL A 1 138 ? 1.935 -4.486 13.819 1.00 94.69 138 VAL A O 1
ATOM 1149 N N . SER A 1 139 ? 3.469 -3.631 12.422 1.00 90.50 139 SER A N 1
ATOM 1150 C CA . SER A 1 139 ? 4.470 -4.679 12.622 1.00 90.50 139 SER A CA 1
ATOM 1151 C C . SER A 1 139 ? 5.893 -4.123 12.453 1.00 90.50 139 SER A C 1
ATOM 1153 O O . SER A 1 139 ? 6.089 -2.907 12.383 1.00 90.50 139 SER A O 1
ATOM 1155 N N . HIS A 1 140 ? 6.898 -5.000 12.377 1.00 85.06 140 HIS A N 1
ATOM 1156 C CA . HIS A 1 140 ? 8.249 -4.616 11.948 1.00 85.06 140 HIS A CA 1
ATOM 1157 C C . HIS A 1 140 ? 8.291 -4.122 10.487 1.00 85.06 140 HIS A C 1
ATOM 1159 O O . HIS A 1 140 ? 9.193 -3.371 10.125 1.00 85.06 140 HIS A O 1
ATOM 1165 N N . ALA A 1 141 ? 7.294 -4.498 9.681 1.00 86.12 141 ALA A N 1
ATOM 1166 C CA . ALA A 1 141 ? 7.058 -4.065 8.308 1.00 86.12 141 ALA A CA 1
ATOM 1167 C C . ALA A 1 141 ? 5.680 -3.382 8.224 1.00 86.12 141 ALA A C 1
ATOM 1169 O O . ALA A 1 141 ? 4.670 -4.060 8.003 1.00 86.12 141 ALA A O 1
ATOM 1170 N N . PRO A 1 142 ? 5.583 -2.072 8.502 1.00 93.56 142 PRO A N 1
ATOM 1171 C CA . PRO A 1 142 ? 4.296 -1.397 8.513 1.00 93.56 142 PRO A CA 1
ATOM 1172 C C . PRO A 1 142 ? 3.763 -1.208 7.094 1.00 93.56 142 PRO A C 1
ATOM 1174 O O . PRO A 1 142 ? 4.520 -0.900 6.172 1.00 93.56 142 PRO A O 1
ATOM 1177 N N . PHE A 1 143 ? 2.448 -1.334 6.943 1.00 97.38 143 PHE A N 1
ATOM 1178 C CA . PHE A 1 143 ? 1.749 -1.011 5.702 1.00 97.38 143 PHE A CA 1
ATOM 1179 C C . PHE A 1 143 ? 0.567 -0.097 6.009 1.00 97.38 143 PHE A C 1
ATOM 1181 O O . PHE A 1 143 ? -0.227 -0.390 6.904 1.00 97.38 143 PHE A O 1
ATOM 1188 N N . LEU A 1 144 ? 0.455 0.997 5.265 1.00 98.12 144 LEU A N 1
ATOM 1189 C CA . LEU A 1 144 ? -0.741 1.827 5.208 1.00 98.12 144 LEU A CA 1
ATOM 1190 C C . LEU A 1 144 ? -1.718 1.193 4.215 1.00 98.12 144 LEU A C 1
ATOM 1192 O O . LEU A 1 144 ? -1.353 0.952 3.067 1.00 98.12 144 LEU A O 1
ATOM 1196 N N . PHE A 1 145 ? -2.959 0.988 4.632 1.00 98.50 145 PHE A N 1
ATOM 1197 C CA . PHE A 1 145 ? -4.077 0.638 3.765 1.00 98.50 145 PHE A CA 1
ATOM 1198 C C . PHE A 1 145 ? -4.975 1.858 3.631 1.00 98.50 145 PHE A C 1
ATOM 1200 O O . PHE A 1 145 ? -5.312 2.481 4.637 1.00 98.50 145 PHE A O 1
ATOM 1207 N N . ALA A 1 146 ? -5.356 2.203 2.408 1.00 98.38 146 ALA A N 1
ATOM 1208 C CA . ALA A 1 146 ? -6.171 3.369 2.113 1.00 98.38 146 ALA A CA 1
ATOM 1209 C C . ALA A 1 146 ? -7.249 3.044 1.074 1.00 98.38 146 ALA A C 1
ATOM 1211 O O . ALA A 1 146 ? -7.015 2.253 0.163 1.00 98.38 146 ALA A O 1
ATOM 1212 N N . ALA A 1 147 ? -8.422 3.657 1.199 1.00 97.88 147 ALA A N 1
ATOM 1213 C CA . ALA A 1 147 ? -9.513 3.519 0.240 1.00 97.88 147 ALA A CA 1
ATOM 1214 C C . ALA A 1 147 ? -10.383 4.781 0.212 1.00 97.88 147 ALA A C 1
ATOM 1216 O O .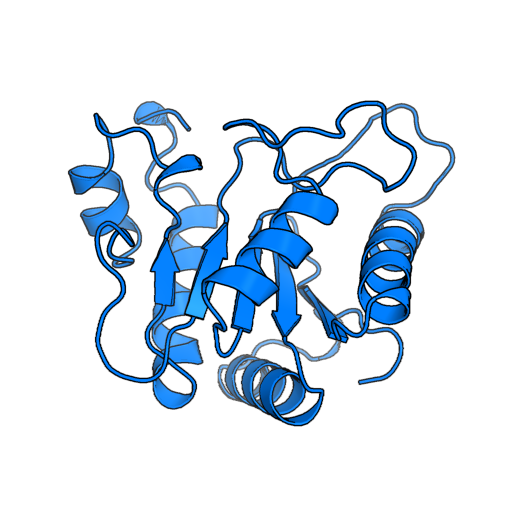 ALA A 1 147 ? -10.468 5.522 1.196 1.00 97.88 147 ALA A O 1
ATOM 1217 N N . GLN A 1 148 ? -11.071 4.999 -0.909 1.00 96.69 148 GLN A N 1
ATOM 1218 C CA . GLN A 1 148 ? -11.982 6.134 -1.079 1.00 96.69 148 GLN A CA 1
ATOM 1219 C C . GLN A 1 148 ? -13.199 6.065 -0.146 1.00 96.69 148 GLN A C 1
ATOM 1221 O O . GLN A 1 148 ? -13.758 7.097 0.212 1.00 96.69 148 GLN A O 1
ATOM 1226 N N . THR A 1 149 ? -13.627 4.860 0.242 1.00 95.06 149 THR A N 1
ATOM 1227 C CA . THR A 1 149 ? -14.804 4.654 1.093 1.00 95.06 149 THR A CA 1
ATOM 1228 C C . THR A 1 149 ? -14.476 3.755 2.279 1.00 95.06 149 THR A C 1
ATOM 1230 O O . THR A 1 149 ? -13.659 2.834 2.184 1.00 95.06 149 THR A O 1
ATOM 1233 N N . THR A 1 150 ? -15.152 3.992 3.403 1.00 95.50 150 THR A N 1
ATOM 1234 C CA . THR A 1 150 ? -15.038 3.153 4.605 1.00 95.50 150 THR A CA 1
ATOM 1235 C C . THR A 1 150 ? -15.489 1.719 4.355 1.00 95.50 150 THR A C 1
ATOM 1237 O O . THR A 1 150 ? -14.875 0.799 4.880 1.00 95.50 150 THR A O 1
ATOM 1240 N N . HIS A 1 151 ? -16.507 1.504 3.517 1.00 96.25 151 HIS A N 1
ATOM 1241 C CA . HIS A 1 151 ? -17.022 0.171 3.198 1.00 96.25 151 HIS A CA 1
ATOM 1242 C C . HIS A 1 151 ? -15.945 -0.754 2.606 1.00 96.25 151 HIS A C 1
ATOM 1244 O O . HIS A 1 151 ? -15.785 -1.895 3.052 1.00 96.25 151 HIS A O 1
ATOM 1250 N N . ILE A 1 152 ? -15.172 -0.265 1.629 1.00 96.75 152 ILE A N 1
ATOM 1251 C CA . ILE A 1 152 ? -14.077 -1.056 1.052 1.00 96.75 152 ILE A CA 1
ATOM 1252 C C . ILE A 1 152 ? -12.990 -1.302 2.091 1.00 96.75 152 ILE A C 1
ATOM 1254 O O . ILE A 1 152 ? -12.495 -2.419 2.214 1.00 96.75 152 ILE A O 1
ATOM 1258 N N . LEU A 1 153 ? -12.665 -0.297 2.897 1.00 96.12 153 LEU A N 1
ATOM 1259 C CA . LEU A 1 153 ? -11.630 -0.427 3.912 1.00 96.12 153 LEU A CA 1
ATOM 1260 C C . LEU A 1 153 ? -12.002 -1.428 5.023 1.00 96.12 153 LEU A C 1
ATOM 1262 O O . LEU A 1 153 ? -11.155 -2.215 5.444 1.00 96.12 153 LEU A O 1
ATOM 1266 N N . VAL A 1 154 ? -13.272 -1.460 5.437 1.00 96.62 154 VAL A N 1
ATOM 1267 C CA . VAL A 1 154 ? -13.832 -2.476 6.345 1.00 96.62 154 VAL A CA 1
ATOM 1268 C C . VAL A 1 154 ? -13.783 -3.861 5.704 1.00 96.62 154 VAL A C 1
ATOM 1270 O O . VAL A 1 154 ? -13.426 -4.824 6.378 1.00 96.62 154 VAL A O 1
ATOM 1273 N N . SER A 1 155 ? -14.077 -3.971 4.405 1.00 97.31 155 SER A N 1
ATOM 1274 C CA . SER A 1 155 ? -13.983 -5.242 3.670 1.00 97.31 155 SER A CA 1
ATOM 1275 C C . SER A 1 155 ? -12.542 -5.761 3.629 1.00 97.31 155 SER A C 1
ATOM 1277 O O . SER A 1 155 ? -12.298 -6.925 3.941 1.00 97.31 155 SER A O 1
ATOM 1279 N N . VAL A 1 156 ? -11.574 -4.886 3.333 1.00 98.00 156 VAL A N 1
ATOM 1280 C CA . VAL A 1 156 ? -10.136 -5.198 3.383 1.00 98.00 156 VAL A CA 1
ATOM 1281 C C . VAL A 1 156 ? -9.744 -5.669 4.785 1.00 98.00 156 VAL A C 1
ATOM 1283 O O . VAL A 1 156 ? -9.167 -6.745 4.924 1.00 98.00 156 VAL A O 1
ATOM 1286 N N . LEU A 1 157 ? -10.094 -4.915 5.831 1.00 97.38 157 LEU A N 1
ATOM 1287 C CA . LEU A 1 157 ? -9.789 -5.278 7.218 1.00 97.38 157 LEU A CA 1
ATOM 1288 C C . LEU A 1 157 ? -10.413 -6.629 7.608 1.00 97.38 157 LEU A C 1
ATOM 1290 O O . LEU A 1 157 ? -9.740 -7.469 8.205 1.00 97.38 157 LEU A O 1
ATOM 1294 N N . GLY A 1 158 ? -11.671 -6.861 7.227 1.00 97.50 158 GLY A N 1
ATOM 1295 C CA . GLY A 1 158 ? -12.387 -8.115 7.451 1.00 97.50 158 GLY A CA 1
ATOM 1296 C C . GLY A 1 158 ? -11.701 -9.306 6.784 1.00 97.50 158 GLY A C 1
ATOM 1297 O O . GLY A 1 158 ? -11.497 -10.330 7.438 1.00 97.50 158 GLY A O 1
ATOM 1298 N N . CYS A 1 159 ? -11.254 -9.159 5.531 1.00 97.62 159 CYS A N 1
ATOM 1299 C CA . CYS A 1 159 ? -10.449 -10.174 4.853 1.00 97.62 159 CYS A CA 1
ATOM 1300 C C . CYS A 1 159 ? -9.179 -10.492 5.651 1.00 97.62 159 CYS A C 1
ATOM 1302 O O . CYS A 1 159 ? -8.928 -11.659 5.944 1.00 97.62 159 CYS A O 1
ATOM 1304 N N . LEU A 1 160 ? -8.415 -9.484 6.078 1.00 97.19 160 LEU A N 1
ATOM 1305 C CA . LEU A 1 160 ? -7.165 -9.707 6.815 1.00 97.19 160 LEU A CA 1
ATOM 1306 C C . LEU A 1 160 ? -7.383 -10.377 8.181 1.00 97.19 160 LEU A C 1
ATOM 1308 O O . LEU A 1 160 ? -6.636 -11.287 8.546 1.00 97.19 160 LEU A O 1
ATOM 1312 N N . ILE A 1 161 ? -8.423 -9.977 8.917 1.00 97.12 161 ILE A N 1
ATOM 1313 C CA . ILE A 1 161 ? -8.790 -10.602 10.196 1.00 97.12 161 ILE A CA 1
ATOM 1314 C C . ILE A 1 161 ? -9.252 -12.048 9.980 1.00 97.12 161 ILE A C 1
ATOM 1316 O O . ILE A 1 161 ? -8.859 -12.930 10.742 1.00 97.12 161 ILE A O 1
ATOM 1320 N N . SER A 1 162 ? -10.023 -12.326 8.922 1.00 97.19 162 SER A N 1
ATOM 1321 C CA . SER A 1 162 ? -10.486 -13.687 8.601 1.00 97.19 162 SER A CA 1
ATOM 1322 C C . SER A 1 162 ? -9.342 -14.657 8.285 1.00 97.19 162 SER A C 1
ATOM 1324 O O . SER A 1 162 ? -9.483 -15.860 8.483 1.00 97.19 162 SER A O 1
ATOM 1326 N N . GLN A 1 163 ? -8.190 -14.138 7.848 1.00 96.50 163 GLN A N 1
ATOM 1327 C CA . GLN A 1 163 ? -6.962 -14.913 7.653 1.00 96.50 163 GLN A CA 1
ATOM 1328 C C . GLN A 1 163 ? -6.159 -15.116 8.954 1.00 96.50 163 GLN A C 1
ATOM 1330 O O . GLN A 1 163 ? -5.054 -15.652 8.920 1.00 96.50 163 GLN A O 1
ATOM 1335 N N . GLY A 1 164 ? -6.693 -14.691 10.104 1.00 96.50 164 GLY A N 1
ATOM 1336 C CA . GLY A 1 164 ? -6.112 -14.918 11.427 1.00 96.50 164 GLY A CA 1
ATOM 1337 C C . GLY A 1 164 ? -5.216 -13.795 11.947 1.00 96.50 164 GLY A C 1
ATOM 1338 O O . GLY A 1 164 ? -4.584 -13.970 12.989 1.00 96.50 164 GLY A O 1
ATOM 1339 N N . ILE A 1 165 ? -5.144 -12.637 11.276 1.00 96.56 165 ILE A N 1
ATOM 1340 C CA . ILE A 1 165 ? -4.377 -11.501 11.806 1.00 96.56 165 ILE A CA 1
ATOM 1341 C C . ILE A 1 165 ? -5.128 -10.894 13.003 1.00 96.56 165 ILE A C 1
ATOM 1343 O O . ILE A 1 165 ? -6.279 -10.477 12.852 1.00 96.56 165 ILE A O 1
ATOM 1347 N N . PRO A 1 166 ? -4.497 -10.777 14.188 1.00 96.62 166 PRO A N 1
ATOM 1348 C CA . PRO A 1 166 ? -5.149 -10.195 15.356 1.00 96.62 166 PRO A CA 1
ATOM 1349 C C . PRO A 1 166 ? -5.546 -8.735 15.126 1.00 96.62 166 PRO A C 1
ATOM 1351 O O . PRO A 1 166 ? -4.739 -7.951 14.625 1.00 96.62 166 PRO A O 1
ATOM 1354 N N . LYS A 1 167 ? -6.739 -8.333 15.592 1.00 95.62 167 LYS A N 1
ATOM 1355 C CA . LYS A 1 167 ? -7.216 -6.940 15.478 1.00 95.62 167 LYS A CA 1
ATOM 1356 C C . LYS A 1 167 ? -6.231 -5.925 16.081 1.00 95.62 167 LYS A C 1
ATOM 1358 O O . LYS A 1 167 ? -6.071 -4.837 15.547 1.00 95.62 167 LYS A O 1
ATOM 1363 N N . SER A 1 168 ? -5.510 -6.306 17.138 1.00 95.50 168 SER A N 1
ATOM 1364 C CA . SER A 1 168 ? -4.479 -5.479 17.786 1.00 95.50 168 SER A CA 1
ATOM 1365 C C . SER A 1 168 ? -3.273 -5.147 16.898 1.00 95.50 168 SER A C 1
ATOM 1367 O O . SER A 1 168 ? -2.468 -4.290 17.253 1.00 95.50 168 SER A O 1
ATOM 1369 N N . ARG A 1 169 ? -3.123 -5.808 15.743 1.00 96.75 169 ARG A N 1
ATOM 1370 C CA . ARG A 1 169 ? -2.125 -5.456 14.725 1.00 96.75 169 ARG A CA 1
ATOM 1371 C C . ARG A 1 169 ? -2.575 -4.320 13.819 1.00 96.75 169 ARG A C 1
ATOM 1373 O O . ARG A 1 169 ? -1.803 -3.945 12.944 1.00 96.75 169 ARG A O 1
ATOM 1380 N N . PHE A 1 170 ? -3.769 -3.767 14.006 1.00 97.00 170 PHE A N 1
ATOM 1381 C CA . PHE A 1 170 ? -4.264 -2.661 13.201 1.00 97.00 170 PHE A CA 1
ATOM 1382 C C . PHE A 1 170 ? -4.447 -1.403 14.044 1.00 97.00 170 PHE A C 1
ATOM 1384 O O . PHE A 1 170 ? -4.961 -1.459 15.157 1.00 97.00 170 PHE A O 1
ATOM 1391 N N . GLN A 1 171 ? -4.028 -0.270 13.489 1.00 97.12 171 GLN A N 1
ATOM 1392 C CA . GLN A 1 171 ? -4.312 1.055 14.027 1.00 97.12 171 GLN A CA 1
ATOM 1393 C C . GLN A 1 171 ? -5.181 1.809 13.021 1.00 97.12 171 GLN A C 1
ATOM 1395 O O . GLN A 1 171 ? -4.774 1.985 11.874 1.00 97.12 171 GLN A O 1
ATOM 1400 N N . SER A 1 172 ? -6.353 2.258 13.447 1.00 95.00 172 SER A N 1
ATOM 1401 C CA . SER A 1 172 ? -7.302 3.059 12.671 1.00 95.00 172 SER A CA 1
ATOM 1402 C C . SER A 1 172 ? -7.641 4.334 13.449 1.00 95.00 172 SER A C 1
ATOM 1404 O O . SER A 1 172 ? -7.413 4.397 14.655 1.00 95.00 172 SER A O 1
ATOM 1406 N N . LEU A 1 173 ? -8.160 5.358 12.764 1.00 88.88 173 LEU A N 1
ATOM 1407 C CA . LEU A 1 173 ? -8.735 6.523 13.446 1.00 88.88 173 LEU A CA 1
ATOM 1408 C C . LEU A 1 173 ? -10.202 6.286 13.833 1.00 88.88 173 LEU A C 1
ATOM 1410 O O . LEU A 1 173 ? -10.596 6.666 14.925 1.00 88.88 173 LEU A O 1
ATOM 1414 N N . ASP A 1 174 ? -10.990 5.642 12.961 1.00 67.50 174 ASP A N 1
ATOM 1415 C CA . ASP A 1 174 ? -12.459 5.594 13.091 1.00 67.50 174 ASP A CA 1
ATOM 1416 C C . ASP A 1 174 ? -13.096 4.302 12.513 1.00 67.50 174 ASP A C 1
ATOM 1418 O O . ASP A 1 174 ? -14.250 4.320 12.081 1.00 67.50 174 ASP A O 1
ATOM 1422 N N . ILE A 1 175 ? -12.344 3.194 12.423 1.00 60.25 175 ILE A N 1
ATOM 1423 C CA . ILE A 1 175 ? -12.784 1.923 11.793 1.00 60.25 175 ILE A CA 1
ATOM 1424 C C . ILE A 1 175 ? -12.744 0.775 12.794 1.00 60.25 175 ILE A C 1
ATOM 1426 O O . ILE A 1 175 ? -11.698 0.669 13.480 1.00 60.25 175 ILE A O 1
#